Protein AF-A0A7Y2AIE9-F1 (afdb_monomer_lite)

Structure (mmCIF, N/CA/C/O backbone):
data_AF-A0A7Y2AIE9-F1
#
_entry.id   AF-A0A7Y2AIE9-F1
#
loop_
_atom_site.group_PDB
_atom_site.id
_atom_site.type_symbol
_atom_site.label_atom_id
_atom_site.label_alt_id
_atom_site.label_comp_id
_atom_site.label_asym_id
_atom_site.label_entity_id
_atom_site.label_seq_id
_atom_site.pdbx_PDB_ins_code
_atom_site.Cartn_x
_atom_site.Cartn_y
_atom_site.Cartn_z
_atom_site.occupancy
_atom_site.B_iso_or_equiv
_atom_site.auth_seq_id
_atom_site.auth_comp_id
_atom_site.auth_asym_id
_atom_site.auth_atom_id
_atom_site.pdbx_PDB_model_num
ATOM 1 N N . SER A 1 1 ? -24.762 -17.774 20.248 1.00 48.97 1 SER A N 1
ATOM 2 C CA . SER A 1 1 ? -23.746 -17.598 19.192 1.00 48.97 1 SER A CA 1
ATOM 3 C C . SER A 1 1 ? -23.723 -16.128 18.828 1.00 48.97 1 SER A C 1
ATOM 5 O O . SER A 1 1 ? -24.787 -15.539 18.696 1.00 48.97 1 SER A O 1
ATOM 7 N N . LYS A 1 2 ? -22.543 -15.495 18.810 1.00 64.12 2 LYS A N 1
ATOM 8 C CA . LYS A 1 2 ? -22.419 -14.039 18.626 1.00 64.12 2 LYS A CA 1
ATOM 9 C C . LYS A 1 2 ? -22.623 -13.703 17.137 1.00 64.12 2 LYS A C 1
ATOM 11 O O . LYS A 1 2 ? -21.758 -14.062 16.336 1.00 64.12 2 LYS A O 1
ATOM 16 N N . PRO A 1 3 ? -23.729 -13.044 16.743 1.00 59.44 3 PRO A N 1
ATOM 17 C CA . PRO A 1 3 ? -24.137 -12.913 15.339 1.00 59.44 3 PRO A CA 1
ATOM 18 C C . PRO A 1 3 ? -23.151 -12.100 14.482 1.00 59.44 3 PRO A C 1
ATOM 20 O O . PRO A 1 3 ? -23.048 -12.334 13.280 1.00 59.44 3 PRO A O 1
ATOM 23 N N . LEU A 1 4 ? -22.355 -11.214 15.093 1.00 59.09 4 LEU A N 1
ATOM 24 C CA . LEU A 1 4 ? -21.318 -10.432 14.406 1.00 59.09 4 LEU A CA 1
ATOM 25 C C . LEU A 1 4 ? -20.109 -11.274 13.955 1.00 59.09 4 LEU A C 1
ATOM 27 O O . LEU A 1 4 ? -19.496 -10.957 12.938 1.00 59.09 4 LEU A O 1
ATOM 31 N N . ARG A 1 5 ? -19.797 -12.380 14.651 1.00 56.97 5 ARG A N 1
ATOM 32 C CA . ARG A 1 5 ? -18.715 -13.309 14.262 1.00 56.97 5 ARG A CA 1
ATOM 33 C C . ARG A 1 5 ? -19.109 -14.247 13.121 1.00 56.97 5 ARG A C 1
ATOM 35 O O . ARG A 1 5 ? -18.232 -14.690 12.385 1.00 56.97 5 ARG A O 1
ATOM 42 N N . GLU A 1 6 ? -20.396 -14.567 12.993 1.00 57.47 6 GLU A N 1
ATOM 43 C CA . GLU A 1 6 ? -20.912 -15.530 12.006 1.00 57.47 6 GLU A CA 1
ATOM 44 C C . GLU A 1 6 ? -21.489 -14.858 10.746 1.00 57.47 6 GLU A C 1
ATOM 46 O O . GLU A 1 6 ? -21.418 -15.444 9.670 1.00 57.47 6 GLU A O 1
ATOM 51 N N . GLY A 1 7 ? -22.010 -13.626 10.839 1.00 56.59 7 GLY A N 1
ATOM 52 C CA . GLY A 1 7 ? -22.663 -12.928 9.718 1.00 56.59 7 GLY A CA 1
ATOM 53 C C . GLY A 1 7 ? -21.778 -11.978 8.897 1.00 56.59 7 GLY A C 1
ATOM 54 O O . GLY A 1 7 ? -22.189 -11.528 7.831 1.00 56.59 7 GLY A O 1
ATOM 55 N N . SER A 1 8 ? -20.563 -11.669 9.357 1.00 56.06 8 SER A N 1
ATOM 56 C CA . SER A 1 8 ? -19.647 -10.704 8.724 1.00 56.06 8 SER A CA 1
ATOM 57 C C . SER A 1 8 ? -18.766 -11.370 7.659 1.00 56.06 8 SER A C 1
ATOM 59 O O . SER A 1 8 ? -17.540 -11.367 7.744 1.00 56.06 8 SER A O 1
ATOM 61 N N . THR A 1 9 ? -19.373 -12.007 6.658 1.00 58.28 9 THR A N 1
ATOM 62 C CA . THR A 1 9 ? -18.631 -12.454 5.468 1.00 58.28 9 THR A CA 1
ATOM 63 C C . THR A 1 9 ? -19.071 -11.619 4.281 1.00 58.28 9 THR A C 1
ATOM 65 O O . THR A 1 9 ? -20.258 -11.528 3.972 1.00 58.28 9 THR A O 1
ATOM 68 N N . LEU A 1 10 ? -18.114 -10.966 3.622 1.00 55.56 10 LEU A N 1
ATOM 69 C CA . LEU A 1 10 ? -18.372 -10.366 2.323 1.00 55.56 10 LEU A CA 1
ATOM 70 C C . LEU A 1 10 ? -18.689 -11.502 1.355 1.00 55.56 10 LEU A C 1
ATOM 72 O O . LEU A 1 10 ? -17.816 -12.299 1.012 1.00 55.56 10 LEU A O 1
ATOM 76 N N . GLY A 1 11 ? -19.937 -11.558 0.895 1.00 58.75 11 GLY A N 1
ATOM 77 C CA . GLY A 1 11 ? -20.312 -12.333 -0.279 1.00 58.75 11 GLY A CA 1
ATOM 78 C C . GLY A 1 11 ? -19.641 -11.725 -1.506 1.00 58.75 11 GLY A C 1
ATOM 79 O O . GLY A 1 11 ? -20.279 -11.002 -2.267 1.00 58.75 11 GLY A O 1
ATOM 80 N N . PHE A 1 12 ? -18.337 -11.957 -1.678 1.00 59.00 12 PHE A N 1
ATOM 81 C CA . PHE A 1 12 ? -17.619 -11.560 -2.882 1.00 59.00 12 PHE A CA 1
ATOM 82 C C . PHE A 1 12 ? -18.243 -12.337 -4.048 1.00 59.00 12 PHE A C 1
ATOM 84 O O . PHE A 1 12 ? -18.057 -13.543 -4.190 1.00 59.00 12 PHE A O 1
ATOM 91 N N . HIS A 1 13 ? -19.080 -11.652 -4.828 1.00 65.25 13 HIS A N 1
ATOM 92 C CA . HIS A 1 13 ? -19.878 -12.257 -5.891 1.00 65.25 13 HIS A CA 1
ATOM 93 C C . HIS A 1 13 ? -18.949 -12.835 -6.979 1.00 65.25 13 HIS A C 1
ATOM 95 O O . HIS A 1 13 ? -17.919 -12.218 -7.269 1.00 65.25 13 HIS A O 1
ATOM 101 N N . PRO A 1 14 ? -19.308 -13.935 -7.673 1.00 67.94 14 PRO A N 1
ATOM 102 C CA . PRO A 1 14 ? -18.517 -14.496 -8.783 1.00 67.94 14 PRO A CA 1
ATOM 103 C C . PRO A 1 14 ? -18.144 -13.480 -9.881 1.00 67.94 14 PRO A C 1
ATOM 105 O O . PRO A 1 14 ? -17.163 -13.663 -10.600 1.00 67.94 14 PRO A O 1
ATOM 108 N N . MET A 1 15 ? -18.873 -12.364 -9.974 1.00 70.31 15 MET A N 1
ATOM 109 C CA . MET A 1 15 ? -18.591 -11.272 -10.911 1.00 70.31 15 MET A CA 1
ATOM 110 C C . MET A 1 15 ? -17.298 -10.514 -10.584 1.00 70.31 15 MET A C 1
ATOM 112 O O . MET A 1 15 ? -16.665 -9.984 -11.491 1.00 70.31 15 MET A O 1
ATOM 116 N N . ALA A 1 16 ? -16.864 -10.491 -9.322 1.00 70.25 16 ALA A N 1
ATOM 117 C CA . ALA A 1 16 ? -15.611 -9.856 -8.929 1.00 70.25 16 ALA A CA 1
ATOM 118 C C . ALA A 1 16 ? -14.387 -10.641 -9.426 1.00 70.25 16 ALA A C 1
ATOM 120 O O . ALA A 1 16 ? -13.422 -10.037 -9.888 1.00 70.25 16 ALA A O 1
ATOM 121 N N . ALA A 1 17 ? -14.444 -11.978 -9.406 1.00 71.12 17 ALA A N 1
ATOM 122 C CA . ALA A 1 17 ? -13.397 -12.819 -9.991 1.00 71.12 17 ALA A CA 1
ATOM 123 C C . ALA A 1 17 ? -13.264 -12.564 -11.500 1.00 71.12 17 ALA A C 1
ATOM 125 O O . ALA A 1 17 ? -12.158 -12.393 -12.008 1.00 71.12 17 ALA A O 1
ATOM 126 N N . MET A 1 18 ? -14.399 -12.462 -12.201 1.00 73.31 18 MET A N 1
ATOM 127 C CA . MET A 1 18 ? -14.428 -12.123 -13.624 1.00 73.31 18 MET A CA 1
ATOM 128 C C . MET A 1 18 ? -13.885 -10.712 -13.889 1.00 73.31 18 MET A C 1
ATOM 130 O O . MET A 1 18 ? -13.089 -10.529 -14.805 1.00 73.31 18 MET A O 1
ATOM 134 N N . PHE A 1 19 ? -14.267 -9.726 -13.073 1.00 77.06 19 PHE A N 1
ATOM 135 C CA . PHE A 1 19 ? -13.792 -8.348 -13.194 1.00 77.06 19 PHE A CA 1
ATOM 136 C C . PHE A 1 19 ? -12.270 -8.248 -13.032 1.00 77.06 19 PHE A C 1
ATOM 138 O O . PHE A 1 19 ? -11.601 -7.691 -13.899 1.00 77.06 19 PHE A O 1
ATOM 145 N N . PHE A 1 20 ? -11.703 -8.838 -11.975 1.00 71.69 20 PHE A N 1
ATOM 146 C CA . PHE A 1 20 ? -10.256 -8.802 -11.755 1.00 71.69 20 PHE A CA 1
ATOM 147 C C . PHE A 1 20 ? -9.481 -9.615 -12.798 1.00 71.69 20 PHE A C 1
ATOM 149 O O . PHE A 1 20 ? -8.408 -9.183 -13.215 1.00 71.69 20 PHE A O 1
ATOM 156 N N . ALA A 1 21 ? -10.020 -10.742 -13.276 1.00 78.00 21 ALA A N 1
ATOM 157 C CA . ALA A 1 21 ? -9.395 -11.518 -14.348 1.00 78.00 21 ALA A CA 1
ATOM 158 C C . ALA A 1 21 ? -9.382 -10.752 -15.682 1.00 78.00 21 ALA A C 1
ATOM 160 O O . ALA A 1 21 ? -8.377 -10.761 -16.396 1.00 78.00 21 ALA A O 1
ATOM 161 N N . LEU A 1 22 ? -10.468 -10.042 -16.003 1.00 80.19 22 LEU A N 1
ATOM 162 C CA . LEU A 1 22 ? -10.563 -9.198 -17.195 1.00 80.19 22 LEU A CA 1
ATOM 163 C C . LEU A 1 22 ? -9.605 -8.001 -17.107 1.00 80.19 22 LEU A C 1
ATOM 165 O O . LEU A 1 22 ? -8.880 -7.716 -18.055 1.00 80.19 22 LEU A O 1
ATOM 169 N N . PHE A 1 23 ? -9.565 -7.322 -15.959 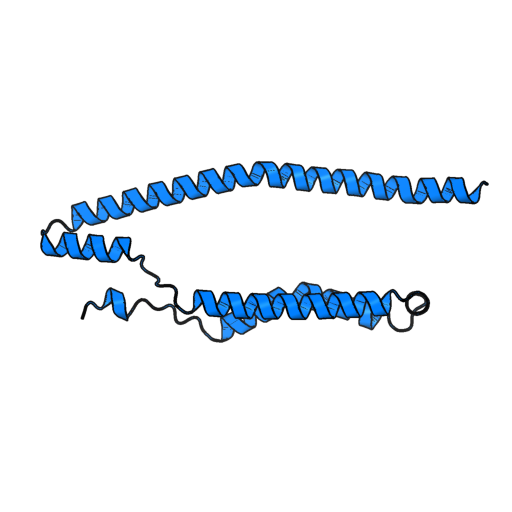1.00 79.50 23 PHE A N 1
ATOM 170 C CA . PHE A 1 23 ? -8.727 -6.137 -15.777 1.00 79.50 23 PHE A CA 1
ATOM 171 C C . PHE A 1 23 ? -7.234 -6.492 -15.720 1.00 79.50 23 PHE A C 1
ATOM 173 O O . PHE A 1 23 ? -6.410 -5.818 -16.333 1.00 79.50 23 PHE A O 1
ATOM 180 N N . GLY A 1 24 ? -6.882 -7.595 -15.051 1.00 76.88 24 GLY A N 1
ATOM 181 C CA . GLY A 1 24 ? -5.507 -8.092 -14.976 1.00 76.88 24 GLY A CA 1
ATOM 182 C C . GLY A 1 24 ? -4.962 -8.594 -16.316 1.00 76.88 24 GLY A C 1
ATOM 183 O O . GLY A 1 24 ? -3.768 -8.473 -16.570 1.00 76.88 24 GLY A O 1
ATOM 184 N N . SER A 1 25 ? -5.819 -9.115 -17.200 1.00 80.12 25 SER A N 1
ATOM 185 C CA . SER A 1 25 ? -5.418 -9.564 -18.543 1.00 80.12 25 SER A CA 1
ATOM 186 C C . SER A 1 25 ? -5.434 -8.458 -19.606 1.00 80.12 25 SER A C 1
ATOM 188 O O . SER A 1 25 ? -4.913 -8.670 -20.702 1.00 80.12 25 SER A O 1
ATOM 190 N N . PHE A 1 26 ? -5.963 -7.268 -19.296 1.00 82.69 26 PHE A N 1
ATOM 191 C CA . PHE A 1 26 ? -6.140 -6.165 -20.249 1.00 82.69 26 PHE A CA 1
ATOM 192 C C . PHE A 1 26 ? -4.842 -5.723 -20.959 1.00 82.69 26 PHE A C 1
ATOM 194 O O . PHE A 1 26 ? -4.855 -5.605 -22.189 1.00 82.69 26 PHE A O 1
ATOM 201 N N . PRO A 1 27 ? -3.691 -5.559 -20.271 1.00 80.00 27 PRO A N 1
ATOM 202 C CA . PRO A 1 27 ? -2.434 -5.224 -20.944 1.00 80.00 27 PRO A CA 1
ATOM 203 C C . PRO A 1 27 ? -1.963 -6.329 -21.902 1.00 80.00 27 PRO A C 1
ATOM 205 O O . PRO A 1 27 ? -1.460 -6.047 -22.989 1.00 80.00 27 PRO A O 1
ATOM 208 N N . GLY A 1 28 ? -2.168 -7.596 -21.531 1.00 79.06 28 GLY A N 1
ATOM 209 C CA . GLY A 1 28 ? -1.810 -8.742 -22.365 1.00 79.06 28 GLY A CA 1
ATOM 210 C C . GLY A 1 28 ? -2.715 -8.898 -23.591 1.00 79.06 28 GLY A C 1
ATOM 211 O O . GLY A 1 28 ? -2.224 -9.201 -24.677 1.00 79.06 28 GLY A O 1
ATOM 212 N N . LEU A 1 29 ? -4.013 -8.604 -23.461 1.00 78.94 29 LEU A N 1
ATOM 213 C CA . LEU A 1 29 ? -4.957 -8.556 -24.585 1.00 78.94 29 LEU A CA 1
ATOM 214 C C . LEU A 1 29 ? -4.586 -7.459 -25.592 1.00 78.94 29 LEU A C 1
ATOM 216 O O . LEU A 1 29 ? -4.641 -7.696 -26.799 1.00 78.94 29 LEU A O 1
ATOM 220 N N . MET A 1 30 ? -4.144 -6.292 -25.113 1.00 78.31 30 MET A N 1
ATOM 221 C CA . MET A 1 30 ? -3.651 -5.212 -25.975 1.00 78.31 30 MET A CA 1
ATOM 222 C C . MET A 1 30 ? -2.408 -5.643 -26.760 1.00 78.31 30 MET A C 1
ATOM 224 O O . MET A 1 30 ? -2.376 -5.487 -27.980 1.00 78.31 30 MET A O 1
ATOM 228 N N . LEU A 1 31 ? -1.422 -6.265 -26.107 1.00 76.56 31 LEU A N 1
ATOM 229 C CA . LEU A 1 31 ? -0.224 -6.778 -26.783 1.00 76.56 31 LEU A CA 1
ATOM 230 C C . LEU A 1 31 ? -0.549 -7.884 -27.795 1.00 76.56 31 LEU A C 1
ATOM 232 O O . LEU A 1 31 ? -0.020 -7.872 -28.905 1.00 76.56 31 LEU A O 1
ATOM 236 N N . MET A 1 32 ? -1.477 -8.785 -27.463 1.00 76.00 32 MET A N 1
ATOM 237 C CA . MET A 1 32 ? -1.960 -9.807 -28.394 1.00 76.00 32 MET A CA 1
ATOM 238 C C . MET A 1 32 ? -2.693 -9.200 -29.594 1.00 76.00 32 MET A C 1
ATOM 240 O O . MET A 1 32 ? -2.508 -9.670 -30.714 1.00 76.00 32 MET A O 1
ATOM 244 N N . SER A 1 33 ? -3.477 -8.135 -29.402 1.00 74.19 33 SER A N 1
ATOM 245 C CA . SER A 1 33 ? -4.148 -7.439 -30.508 1.00 74.19 33 SER A CA 1
ATOM 246 C C . SER A 1 33 ? -3.151 -6.792 -31.481 1.00 74.19 33 SER A C 1
ATOM 248 O O . SER A 1 33 ? -3.326 -6.873 -32.699 1.00 74.19 33 SER A O 1
ATOM 250 N N . VAL A 1 34 ? -2.052 -6.232 -30.961 1.00 73.06 34 VAL A N 1
ATOM 251 C CA . VAL A 1 34 ? -0.960 -5.662 -31.763 1.00 73.06 34 VAL A CA 1
ATOM 252 C C . VAL A 1 34 ? -0.187 -6.765 -32.484 1.00 73.06 34 VAL A C 1
ATOM 254 O O . VAL A 1 34 ? 0.075 -6.642 -33.678 1.00 73.06 34 VAL A O 1
ATOM 257 N N . ALA A 1 35 ? 0.115 -7.872 -31.801 1.00 70.88 35 ALA A N 1
ATOM 258 C CA . ALA A 1 35 ? 0.807 -9.015 -32.391 1.00 70.88 35 ALA A CA 1
ATOM 259 C C . ALA A 1 35 ? 0.004 -9.649 -33.542 1.00 70.88 35 ALA A C 1
ATOM 261 O O . ALA A 1 35 ? 0.554 -9.931 -34.607 1.00 70.88 35 ALA A O 1
ATOM 262 N N . LEU A 1 36 ? -1.312 -9.816 -33.362 1.00 70.94 36 LEU A N 1
ATOM 263 C CA . LEU A 1 36 ? -2.213 -10.337 -34.395 1.00 70.94 36 LEU A CA 1
ATOM 264 C C . LEU A 1 36 ? -2.335 -9.386 -35.593 1.00 70.94 36 LEU A C 1
ATOM 266 O O . LEU A 1 36 ? -2.415 -9.854 -36.724 1.00 70.94 36 LEU A O 1
ATOM 270 N N . THR A 1 37 ? -2.298 -8.071 -35.357 1.00 72.69 37 THR A N 1
ATOM 271 C CA . THR A 1 37 ? -2.346 -7.048 -36.419 1.00 72.69 37 THR A CA 1
ATOM 272 C C . THR A 1 37 ? -1.013 -6.925 -37.169 1.00 72.69 37 THR A C 1
ATOM 274 O O . THR A 1 37 ? -0.994 -6.624 -38.360 1.00 72.69 37 THR A O 1
ATOM 277 N N . ALA A 1 38 ? 0.116 -7.186 -36.505 1.00 62.84 38 ALA A N 1
ATOM 278 C CA . ALA A 1 38 ? 1.447 -7.152 -37.112 1.00 62.84 38 ALA A CA 1
ATOM 279 C C . ALA A 1 38 ? 1.747 -8.382 -37.994 1.00 62.84 38 ALA A C 1
ATOM 281 O O . ALA A 1 38 ? 2.608 -8.311 -38.881 1.00 62.84 38 ALA A O 1
ATOM 282 N N . LYS A 1 39 ? 1.021 -9.491 -37.798 1.00 60.69 39 LYS A N 1
ATOM 283 C CA . LYS A 1 39 ? 1.178 -10.738 -38.558 1.00 60.69 39 LYS A CA 1
ATOM 284 C C . LYS A 1 39 ? 0.812 -10.522 -40.036 1.00 60.69 39 LYS A C 1
ATOM 286 O O . LYS A 1 39 ? -0.351 -10.329 -40.375 1.00 60.69 39 LYS A O 1
ATOM 291 N N . GLY A 1 40 ? 1.817 -10.543 -40.918 1.00 61.03 40 GLY A N 1
ATOM 292 C CA . GLY A 1 40 ? 1.669 -10.293 -42.363 1.00 61.03 40 GLY A CA 1
ATOM 293 C C . GLY A 1 40 ? 2.287 -8.983 -42.880 1.00 61.03 40 GLY A C 1
ATOM 294 O O . GLY A 1 40 ? 2.274 -8.739 -44.085 1.00 61.03 40 GLY A O 1
ATOM 295 N N . THR A 1 41 ? 2.878 -8.155 -42.010 1.00 58.09 41 THR A N 1
ATOM 296 C CA . THR A 1 41 ? 3.689 -6.984 -42.408 1.00 58.09 41 THR A CA 1
ATOM 297 C C . THR A 1 41 ? 5.193 -7.294 -42.365 1.00 58.09 41 THR A C 1
ATOM 299 O O . THR A 1 41 ? 5.605 -8.355 -41.902 1.00 58.09 41 THR A O 1
ATOM 302 N N . LYS A 1 42 ? 6.059 -6.380 -42.839 1.00 51.50 42 LYS A N 1
ATOM 303 C CA . LYS A 1 42 ? 7.534 -6.560 -42.838 1.00 51.50 42 LYS A CA 1
ATOM 304 C C . LYS A 1 42 ? 8.1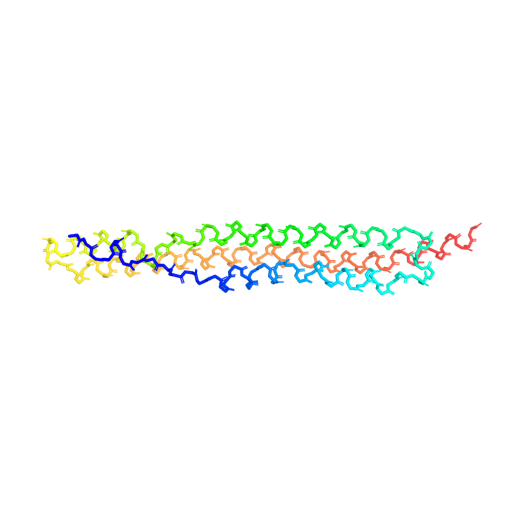43 -6.827 -41.442 1.00 51.50 42 LYS A C 1
ATOM 306 O O . LYS A 1 42 ? 9.293 -7.242 -41.380 1.00 51.50 42 LYS A O 1
ATOM 311 N N . LEU A 1 43 ? 7.370 -6.628 -40.370 1.00 55.38 43 LEU A N 1
ATOM 312 C CA . LEU A 1 43 ? 7.692 -6.907 -38.963 1.00 55.38 43 LEU A CA 1
ATOM 313 C C . LEU A 1 43 ? 7.682 -8.404 -38.592 1.00 55.38 43 LEU A C 1
ATOM 315 O O . LEU A 1 43 ? 8.214 -8.777 -37.552 1.00 55.38 43 LEU A O 1
ATOM 319 N N . ASP A 1 44 ? 7.104 -9.267 -39.431 1.00 59.66 44 ASP A N 1
ATOM 320 C CA . ASP A 1 44 ? 7.073 -10.724 -39.216 1.00 59.66 44 ASP A CA 1
ATOM 321 C C . ASP A 1 44 ? 8.435 -11.389 -39.491 1.00 59.66 44 ASP A C 1
ATOM 323 O O . ASP A 1 44 ? 8.795 -12.388 -38.877 1.00 59.66 44 ASP A O 1
ATOM 327 N N . LYS A 1 45 ? 9.242 -10.793 -40.377 1.00 52.62 45 LYS A N 1
ATOM 328 C CA . LYS A 1 45 ? 10.534 -11.354 -40.809 1.00 52.62 45 LYS A CA 1
ATOM 329 C C . LYS A 1 45 ? 11.645 -11.283 -39.759 1.00 52.62 45 LYS A C 1
ATOM 331 O O . LYS A 1 45 ? 12.667 -11.928 -39.956 1.00 52.62 45 LYS A O 1
ATOM 336 N N . ASP A 1 46 ? 11.443 -10.529 -38.680 1.00 61.19 46 ASP A N 1
ATOM 337 C CA . ASP A 1 46 ? 12.471 -10.224 -37.674 1.00 61.19 46 ASP A CA 1
ATOM 338 C C . ASP A 1 46 ? 12.168 -10.846 -36.292 1.00 61.19 46 ASP A C 1
ATOM 340 O O . ASP A 1 46 ? 12.737 -10.454 -35.280 1.00 61.19 46 ASP A O 1
ATOM 344 N N . GLY A 1 47 ? 11.215 -11.790 -36.208 1.00 65.88 47 GLY A N 1
ATOM 345 C CA . GLY A 1 47 ? 10.873 -12.493 -34.956 1.00 65.88 47 GLY A CA 1
ATOM 346 C C . GLY A 1 47 ? 10.137 -11.646 -33.902 1.00 65.88 47 GLY A C 1
ATOM 347 O O . GLY A 1 47 ? 9.814 -12.128 -32.816 1.00 65.88 47 GLY A O 1
ATOM 348 N N . MET A 1 48 ? 9.819 -10.386 -34.213 1.00 68.25 48 MET A N 1
ATOM 349 C CA . MET A 1 48 ? 9.133 -9.464 -33.300 1.00 68.25 48 MET A CA 1
ATOM 350 C C . MET A 1 48 ? 7.670 -9.863 -33.039 1.00 68.25 48 MET A C 1
ATOM 352 O O . MET A 1 48 ? 7.161 -9.670 -31.939 1.00 68.25 48 MET A O 1
ATOM 356 N N . VAL A 1 49 ? 6.988 -10.461 -34.021 1.00 69.50 49 VAL A N 1
ATOM 357 C CA . VAL A 1 49 ? 5.610 -10.963 -33.853 1.00 69.50 49 VAL A CA 1
ATOM 358 C C . VAL A 1 49 ? 5.576 -12.138 -32.874 1.00 69.50 49 VAL A C 1
ATOM 360 O O . VAL A 1 49 ? 4.707 -12.189 -32.007 1.00 69.50 49 VAL A O 1
ATOM 363 N N . GLU A 1 50 ? 6.548 -13.045 -32.962 1.00 75.75 50 GLU A N 1
ATOM 364 C CA . GLU A 1 50 ? 6.659 -14.199 -32.070 1.00 75.75 50 GLU A CA 1
ATOM 365 C C . GLU A 1 50 ? 6.925 -13.750 -30.627 1.00 75.75 50 GLU A C 1
ATOM 367 O O . GLU A 1 50 ? 6.181 -14.126 -29.718 1.00 75.75 50 GLU A O 1
ATOM 372 N N . SER A 1 51 ? 7.883 -12.841 -30.416 1.00 74.00 51 SER A N 1
ATOM 373 C CA . SER A 1 51 ? 8.155 -12.289 -29.084 1.00 74.00 51 SER A CA 1
ATOM 374 C C . SER A 1 51 ? 6.959 -11.521 -28.506 1.00 74.00 51 SER A C 1
ATOM 376 O O . SER A 1 51 ? 6.623 -11.718 -27.339 1.00 74.00 51 SER A O 1
ATOM 378 N N . LEU A 1 52 ? 6.242 -10.730 -29.313 1.00 72.25 52 LEU A N 1
ATOM 379 C CA . LEU A 1 52 ? 5.023 -10.034 -28.884 1.00 72.25 52 LEU A CA 1
ATOM 380 C C . LEU A 1 52 ? 3.893 -11.002 -28.507 1.00 72.25 52 LEU A C 1
ATOM 382 O O . LEU A 1 52 ? 3.199 -10.761 -27.518 1.00 72.25 52 LEU A O 1
ATOM 386 N N . THR A 1 53 ? 3.719 -12.110 -29.237 1.00 76.56 53 THR A N 1
ATOM 387 C CA . THR A 1 53 ? 2.736 -13.141 -28.859 1.00 76.56 53 THR A CA 1
ATOM 388 C C . THR A 1 53 ? 3.113 -13.871 -27.572 1.00 76.56 53 THR A C 1
ATOM 390 O O . THR A 1 53 ? 2.242 -14.110 -26.736 1.00 76.56 53 THR A O 1
ATOM 393 N N . PHE A 1 54 ? 4.398 -14.173 -27.356 1.00 80.88 54 PHE A N 1
ATOM 394 C CA . PHE A 1 54 ? 4.864 -14.774 -26.106 1.00 80.88 54 PHE A CA 1
ATOM 395 C C . PHE A 1 54 ? 4.658 -13.825 -24.923 1.00 80.88 54 PHE A C 1
ATOM 397 O O . PHE A 1 54 ? 4.072 -14.224 -23.917 1.00 80.88 54 PHE A O 1
ATOM 404 N N . VAL A 1 55 ? 5.065 -12.559 -25.048 1.00 80.25 55 VAL A N 1
ATOM 405 C CA . VAL A 1 55 ? 4.876 -11.547 -23.995 1.00 80.25 55 VAL A CA 1
ATOM 406 C C . VAL A 1 55 ? 3.387 -11.323 -23.713 1.00 80.25 55 VAL A C 1
ATOM 408 O O . VAL A 1 55 ? 2.991 -11.270 -22.550 1.00 80.25 55 VAL A O 1
ATOM 411 N N . GLY A 1 56 ? 2.546 -11.261 -24.750 1.00 77.69 56 GLY A N 1
ATOM 412 C CA . GLY A 1 56 ? 1.096 -11.138 -24.609 1.00 77.69 56 GLY A CA 1
ATOM 413 C C . GLY A 1 56 ? 0.466 -12.315 -23.857 1.00 77.69 56 GLY A C 1
ATOM 414 O O . GLY A 1 56 ? -0.318 -12.106 -22.931 1.00 77.69 56 GLY A O 1
ATOM 415 N N . LEU A 1 57 ? 0.851 -13.552 -24.187 1.00 80.00 57 LEU A N 1
ATOM 416 C CA . LEU A 1 57 ? 0.353 -14.756 -23.515 1.00 80.00 57 LEU A CA 1
ATOM 417 C C . LEU A 1 57 ? 0.797 -14.821 -22.044 1.00 80.00 57 LEU A C 1
ATOM 419 O O . LEU A 1 57 ? -0.026 -15.068 -21.157 1.00 80.00 57 LEU A O 1
ATOM 423 N N . TYR A 1 58 ? 2.074 -14.547 -21.763 1.00 80.88 58 TYR A N 1
ATOM 424 C CA . TYR A 1 58 ? 2.581 -14.499 -20.389 1.00 80.88 58 TYR A CA 1
ATOM 425 C C . TYR A 1 58 ? 1.886 -13.407 -19.566 1.00 80.88 58 TYR A C 1
ATOM 427 O O . TYR A 1 58 ? 1.479 -13.666 -18.436 1.00 80.88 58 TYR A O 1
ATOM 435 N N . ALA A 1 59 ? 1.649 -12.225 -20.137 1.00 79.69 59 ALA A N 1
ATOM 436 C CA . ALA A 1 59 ? 0.936 -11.145 -19.458 1.00 79.69 59 ALA A CA 1
ATOM 437 C C . ALA A 1 59 ? -0.519 -11.516 -19.109 1.00 79.69 59 ALA A C 1
ATOM 439 O O . ALA A 1 59 ? -0.975 -11.229 -18.002 1.00 79.69 59 ALA A O 1
ATOM 440 N N . ILE A 1 60 ? -1.238 -12.203 -20.007 1.00 82.50 60 ILE A N 1
ATOM 441 C CA . ILE A 1 60 ? -2.604 -12.685 -19.733 1.00 82.50 60 ILE A CA 1
ATOM 442 C C . ILE A 1 60 ? -2.593 -13.723 -18.608 1.00 82.50 60 ILE A C 1
ATOM 444 O O . ILE A 1 60 ? -3.364 -13.608 -17.657 1.00 82.50 60 ILE A O 1
ATOM 448 N N . THR A 1 61 ? -1.721 -14.731 -18.696 1.00 81.06 61 THR A N 1
ATOM 449 C CA . THR A 1 61 ? -1.670 -15.816 -17.698 1.00 81.06 61 THR A CA 1
ATOM 450 C C . THR A 1 61 ? -1.305 -15.305 -16.307 1.00 81.06 61 THR A C 1
ATOM 452 O O . THR A 1 61 ? -1.944 -15.693 -15.329 1.00 81.06 61 THR A O 1
ATOM 455 N N . LEU A 1 62 ? -0.349 -14.379 -16.214 1.00 82.75 62 LEU A N 1
ATOM 456 C CA . LEU A 1 62 ? 0.062 -13.762 -14.956 1.00 82.75 62 LEU A CA 1
ATOM 457 C C . LEU A 1 62 ? -1.065 -12.897 -14.367 1.00 82.75 62 LEU A C 1
ATOM 459 O O . LEU A 1 62 ? -1.352 -12.996 -13.174 1.00 82.75 62 LEU A O 1
ATOM 463 N N . GLY A 1 63 ? -1.771 -12.128 -15.203 1.00 79.69 63 GLY A N 1
ATOM 464 C CA . GLY A 1 63 ? -2.924 -11.323 -14.791 1.00 79.69 63 GLY A CA 1
ATOM 465 C C . GLY A 1 63 ? -4.102 -12.153 -14.268 1.00 79.69 63 GLY A C 1
ATOM 466 O O . GLY A 1 63 ? -4.671 -11.837 -13.223 1.00 79.69 63 GLY A O 1
ATOM 467 N N . VAL A 1 64 ? -4.445 -13.251 -14.949 1.00 80.44 64 VAL A N 1
ATOM 468 C CA . VAL A 1 64 ? -5.531 -14.157 -14.529 1.00 80.44 64 VAL A CA 1
ATOM 469 C C . VAL A 1 64 ? -5.158 -14.925 -13.259 1.00 80.44 64 VAL A C 1
ATOM 471 O O . VAL A 1 64 ? -5.980 -15.052 -12.351 1.00 80.44 64 VAL A O 1
ATOM 474 N N . PHE A 1 65 ? -3.915 -15.404 -13.160 1.00 82.06 65 PHE A N 1
ATOM 475 C CA . PHE A 1 65 ? -3.431 -16.089 -11.962 1.00 82.06 65 PHE A CA 1
ATOM 476 C C . PHE A 1 65 ? -3.430 -15.154 -10.745 1.00 82.06 65 PHE A C 1
ATOM 478 O O . PHE A 1 65 ? -3.948 -15.517 -9.688 1.00 82.06 65 PHE A O 1
ATOM 485 N N . GLY A 1 66 ? -2.946 -13.918 -10.912 1.00 80.25 66 GLY A N 1
ATOM 486 C CA . GLY A 1 66 ? -3.001 -12.886 -9.876 1.00 80.25 66 GLY A CA 1
ATOM 487 C C . GLY A 1 66 ? -4.431 -12.583 -9.422 1.00 80.25 66 GLY A C 1
ATOM 488 O O . GLY A 1 66 ? -4.692 -12.509 -8.222 1.00 80.25 66 GLY A O 1
ATOM 489 N N . ALA A 1 67 ? -5.381 -12.493 -10.357 1.00 74.50 67 ALA A N 1
ATOM 490 C CA . ALA A 1 67 ? -6.789 -12.260 -10.044 1.00 74.50 67 ALA A CA 1
ATOM 491 C C . ALA A 1 67 ? -7.428 -13.404 -9.236 1.00 74.50 67 ALA A C 1
ATOM 493 O O . ALA A 1 67 ? -8.170 -13.145 -8.288 1.00 74.50 67 ALA A O 1
ATOM 494 N N . LEU A 1 68 ? -7.125 -14.662 -9.570 1.00 75.19 68 LEU A N 1
ATOM 495 C CA . LEU A 1 68 ? -7.632 -15.827 -8.837 1.00 75.19 68 LEU A CA 1
ATOM 496 C C . LEU A 1 68 ? -7.064 -15.910 -7.417 1.00 75.19 68 LEU A C 1
ATOM 498 O O . LEU A 1 68 ? -7.810 -16.165 -6.471 1.00 75.19 68 LEU A O 1
ATOM 502 N N . VAL A 1 69 ? -5.766 -15.648 -7.252 1.00 80.06 69 VAL A N 1
ATOM 503 C CA . VAL A 1 69 ? -5.114 -15.604 -5.932 1.00 80.06 69 VAL A CA 1
ATOM 504 C C . VAL A 1 69 ? -5.676 -14.460 -5.082 1.00 80.06 69 VAL A C 1
ATOM 506 O O . VAL A 1 69 ? -5.966 -14.643 -3.894 1.00 80.06 69 VAL A O 1
ATOM 509 N N . PHE A 1 70 ? -5.902 -13.293 -5.690 1.00 73.69 70 PHE A N 1
ATOM 510 C CA . PHE A 1 70 ? -6.497 -12.142 -5.014 1.00 73.69 70 PHE A CA 1
ATOM 511 C C . PHE A 1 70 ? -7.940 -12.422 -4.577 1.00 73.69 70 PHE A C 1
ATOM 513 O O . PHE A 1 70 ? -8.300 -12.167 -3.427 1.00 73.69 70 PHE A O 1
ATOM 520 N N . TYR A 1 71 ? -8.745 -13.027 -5.456 1.00 72.44 71 TYR A N 1
ATOM 521 C CA . TYR A 1 71 ? -10.096 -13.475 -5.126 1.00 72.44 71 TYR A CA 1
ATOM 522 C C . TYR A 1 71 ? -10.082 -14.485 -3.969 1.00 72.44 71 TYR A C 1
ATOM 524 O O . TYR A 1 71 ? -10.784 -14.288 -2.981 1.00 72.44 71 TYR A O 1
ATOM 532 N N . GLY A 1 72 ? -9.218 -15.505 -4.023 1.00 71.81 72 GLY A N 1
ATOM 533 C CA . GLY A 1 72 ? -9.090 -16.508 -2.960 1.00 71.81 72 GLY A CA 1
ATOM 534 C C . GLY A 1 72 ? -8.747 -15.912 -1.591 1.00 71.81 72 GLY A C 1
ATOM 535 O O . GLY A 1 72 ? -9.294 -16.339 -0.576 1.00 71.81 72 GLY A O 1
ATOM 536 N N . THR A 1 73 ? -7.905 -14.878 -1.564 1.00 71.31 73 THR A N 1
ATOM 537 C CA . THR A 1 73 ? -7.520 -14.178 -0.327 1.00 71.31 73 THR A CA 1
ATOM 538 C C . THR A 1 73 ? -8.658 -13.314 0.233 1.00 71.31 73 THR A C 1
ATOM 540 O O . THR A 1 73 ? -8.827 -13.214 1.447 1.00 71.31 73 THR A O 1
ATOM 543 N N . LYS A 1 74 ? -9.471 -12.700 -0.635 1.00 65.69 74 LYS A N 1
ATOM 544 C CA . LYS A 1 74 ? -10.535 -11.760 -0.242 1.00 65.69 74 LYS A CA 1
ATOM 545 C C . LYS A 1 74 ? -11.880 -12.417 0.097 1.00 65.69 74 LYS A C 1
ATOM 547 O O . LYS A 1 74 ? -12.698 -11.791 0.758 1.00 65.69 74 LYS A O 1
ATOM 552 N N . VAL A 1 75 ? -12.111 -13.677 -0.275 1.00 63.00 75 VAL A N 1
ATOM 553 C CA . VAL A 1 75 ? -13.383 -14.389 -0.003 1.00 63.00 75 VAL A CA 1
ATOM 554 C C . VAL A 1 75 ? -13.647 -14.622 1.495 1.00 63.00 75 VAL A C 1
ATOM 556 O O . VAL A 1 75 ? -14.798 -14.770 1.896 1.00 63.00 75 VAL A O 1
ATOM 559 N N . LYS A 1 76 ? -12.611 -14.639 2.344 1.00 58.78 76 LYS A N 1
ATOM 560 C CA . LYS A 1 76 ? -12.754 -14.864 3.797 1.00 58.78 76 LYS A CA 1
ATOM 561 C C . LYS A 1 76 ? -12.524 -13.626 4.664 1.00 58.78 76 LYS A C 1
ATOM 563 O O . LYS A 1 76 ? -12.532 -13.756 5.887 1.00 58.78 76 LYS A O 1
ATOM 568 N N . SER A 1 77 ? -12.305 -12.446 4.083 1.00 58.94 77 SER A N 1
ATOM 569 C CA . SER A 1 77 ? -12.062 -11.256 4.901 1.00 58.94 77 SER A CA 1
ATOM 570 C C . SER A 1 77 ? -13.347 -10.826 5.603 1.00 58.94 77 SER A C 1
ATOM 572 O O . SER A 1 77 ? -14.358 -10.559 4.945 1.00 58.94 77 SER A O 1
ATOM 574 N N . ARG A 1 78 ? -13.291 -10.763 6.935 1.00 60.84 78 ARG A N 1
ATOM 575 C CA . ARG A 1 78 ? -14.359 -10.194 7.757 1.00 60.84 78 ARG A CA 1
ATOM 576 C C . ARG A 1 78 ? -14.464 -8.695 7.488 1.00 60.84 78 ARG A C 1
ATOM 578 O O . ARG A 1 78 ? -13.456 -8.041 7.238 1.00 60.84 78 ARG A O 1
ATOM 585 N N . VAL A 1 79 ? -15.688 -8.172 7.510 1.00 64.69 79 VAL A N 1
ATOM 586 C CA . VAL A 1 79 ? -15.957 -6.729 7.342 1.00 64.69 79 VAL A CA 1
ATOM 587 C C . VAL A 1 79 ? -15.620 -5.961 8.616 1.00 64.69 79 VAL A C 1
ATOM 589 O O . VAL A 1 79 ? -15.242 -4.798 8.563 1.00 64.69 79 VAL A O 1
ATOM 592 N N . VAL A 1 80 ? -15.768 -6.630 9.758 1.00 66.38 80 VAL A N 1
ATOM 593 C CA . VAL A 1 80 ? -15.525 -6.074 11.086 1.00 66.38 80 VAL A CA 1
ATOM 594 C C . VAL A 1 80 ? -14.277 -6.744 11.628 1.00 66.38 80 VAL A C 1
ATOM 596 O O . VAL A 1 80 ? -14.200 -7.975 11.623 1.00 66.38 80 VAL A O 1
ATOM 599 N N . ASP A 1 81 ? -13.312 -5.933 12.047 1.00 74.38 81 ASP A N 1
ATOM 600 C CA . ASP A 1 81 ? -12.067 -6.427 12.616 1.00 74.38 81 ASP A CA 1
ATOM 601 C C . ASP A 1 81 ? -12.308 -7.090 13.982 1.00 74.38 81 ASP A C 1
ATOM 603 O O . ASP A 1 81 ? -13.216 -6.717 14.734 1.00 74.38 81 ASP A O 1
ATOM 607 N N . ASP A 1 82 ? -11.479 -8.077 14.313 1.00 77.69 82 ASP A N 1
ATOM 608 C CA . ASP A 1 82 ? -11.581 -8.832 15.562 1.00 77.69 82 ASP A CA 1
ATOM 609 C C . ASP A 1 82 ? -11.361 -7.918 16.785 1.00 77.69 82 ASP A C 1
ATOM 611 O O . ASP A 1 82 ? -11.918 -8.178 17.854 1.00 77.69 82 ASP A O 1
ATOM 615 N N . LEU A 1 83 ? -10.624 -6.810 16.621 1.00 81.94 83 LEU A N 1
ATOM 616 C CA . LEU A 1 83 ? -10.471 -5.760 17.630 1.00 81.94 83 LEU A CA 1
ATOM 617 C C . LEU A 1 83 ? -11.824 -5.177 18.064 1.00 81.94 83 LEU A C 1
ATOM 619 O O . LEU A 1 83 ? -12.109 -5.096 19.259 1.00 81.94 83 LEU A O 1
ATOM 623 N N . VAL A 1 84 ? -12.672 -4.808 17.102 1.00 80.44 84 VAL A N 1
ATOM 624 C CA . VAL A 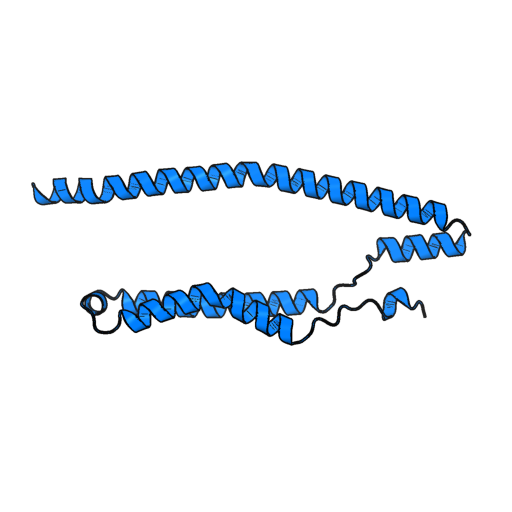1 84 ? -13.979 -4.188 17.368 1.00 80.44 84 VAL A CA 1
ATOM 625 C C . VAL A 1 84 ? -14.906 -5.176 18.062 1.00 80.44 84 VAL A C 1
ATOM 627 O O . VAL A 1 84 ? -15.570 -4.822 19.031 1.00 80.44 84 VAL A O 1
ATOM 630 N N . VAL A 1 85 ? -14.913 -6.434 17.609 1.00 82.31 85 VAL A N 1
ATOM 631 C CA . VAL A 1 85 ? -15.726 -7.496 18.218 1.00 82.31 85 VAL A CA 1
ATOM 632 C C . VAL A 1 85 ? -15.347 -7.697 19.685 1.00 82.31 85 VAL A C 1
ATOM 634 O O . VAL A 1 85 ? -16.227 -7.745 20.539 1.00 82.31 85 VAL A O 1
ATOM 637 N N . ASN A 1 86 ? -14.050 -7.760 19.991 1.00 82.75 86 ASN A N 1
ATOM 638 C CA . ASN A 1 86 ? -13.580 -7.962 21.359 1.00 82.75 86 ASN A CA 1
ATOM 639 C C . ASN A 1 86 ? -13.850 -6.743 22.260 1.00 82.75 86 ASN A C 1
ATOM 641 O O . ASN A 1 86 ? -14.192 -6.920 23.424 1.00 82.75 86 ASN A O 1
ATOM 645 N N . MET A 1 87 ? -13.729 -5.516 21.745 1.00 83.50 87 MET A N 1
ATOM 646 C CA . MET A 1 87 ? -14.009 -4.300 22.525 1.00 83.50 87 MET A CA 1
ATOM 647 C C . MET A 1 87 ? -15.506 -4.119 22.807 1.00 83.50 87 MET A C 1
ATOM 649 O O . MET A 1 87 ? -15.871 -3.715 23.909 1.00 83.50 87 MET A O 1
ATOM 653 N N . VAL A 1 88 ? -16.374 -4.466 21.852 1.00 84.94 88 VAL A N 1
ATOM 654 C CA . VAL A 1 88 ? -17.832 -4.484 22.057 1.00 84.94 88 VAL A CA 1
ATOM 655 C C . VAL A 1 88 ? -18.225 -5.563 23.066 1.00 84.94 88 VAL A C 1
ATOM 657 O O . VAL A 1 88 ? -19.002 -5.282 23.970 1.00 84.94 88 VAL A O 1
ATOM 660 N N . ASP A 1 89 ? -17.639 -6.760 22.965 1.00 85.00 89 ASP A N 1
ATOM 661 C CA . ASP A 1 89 ? -17.872 -7.854 23.914 1.00 85.00 89 ASP A CA 1
ATOM 662 C C . ASP A 1 89 ? -17.495 -7.456 25.354 1.00 85.00 89 ASP A C 1
ATOM 664 O O . ASP A 1 89 ? -18.268 -7.670 26.285 1.00 85.00 89 ASP A O 1
ATOM 668 N N . VAL A 1 90 ? -16.326 -6.832 25.537 1.00 85.44 90 VAL A N 1
ATOM 669 C CA . VAL A 1 90 ? -15.876 -6.346 26.851 1.00 85.44 90 VAL A CA 1
ATOM 670 C C . VAL A 1 90 ? -16.757 -5.193 27.343 1.00 85.44 90 VAL A C 1
ATOM 672 O O . VAL A 1 90 ? -17.101 -5.159 28.519 1.00 85.44 90 VAL A O 1
ATOM 675 N N . GLY A 1 91 ? -17.158 -4.275 26.459 1.00 86.25 91 GLY A N 1
ATOM 676 C CA . GLY A 1 91 ? -18.032 -3.149 26.799 1.00 86.25 91 GLY A CA 1
ATOM 677 C C . GLY A 1 91 ? -19.457 -3.561 27.184 1.00 86.25 91 GLY A C 1
ATOM 678 O O . GLY A 1 91 ? -20.062 -2.926 28.047 1.00 86.25 91 GLY A O 1
ATOM 679 N N . GLU A 1 92 ? -19.988 -4.637 26.598 1.00 88.62 92 GLU A N 1
ATOM 680 C CA . GLU A 1 92 ? -21.255 -5.242 27.031 1.00 88.62 92 GLU A CA 1
ATOM 681 C C . GLU A 1 92 ? -21.121 -5.961 28.382 1.00 88.62 92 GLU A C 1
ATOM 683 O O . GLU A 1 92 ? -22.021 -5.848 29.214 1.00 88.62 92 GLU A O 1
ATOM 688 N N . GLU A 1 93 ? -20.010 -6.661 28.638 1.00 87.69 93 GLU A N 1
ATOM 689 C CA . GLU A 1 93 ? -19.771 -7.349 29.917 1.00 87.69 93 GLU A CA 1
ATOM 690 C C . GLU A 1 93 ? -19.557 -6.377 31.091 1.00 87.69 93 GLU A C 1
ATOM 692 O O . GLU A 1 93 ? -19.988 -6.664 32.210 1.00 87.69 93 GLU A O 1
ATOM 697 N N . THR A 1 94 ? -18.923 -5.223 30.856 1.00 86.06 94 THR A N 1
ATOM 698 C CA . THR A 1 94 ? -18.669 -4.201 31.889 1.00 86.06 94 THR A CA 1
ATOM 699 C C . THR A 1 94 ? -19.761 -3.136 31.988 1.00 86.06 94 THR A C 1
ATOM 701 O O . THR A 1 94 ? -19.777 -2.373 32.952 1.00 86.06 94 THR A O 1
ATOM 704 N N . GLY A 1 95 ? -20.677 -3.072 31.016 1.00 89.44 95 GLY A N 1
ATOM 705 C CA . GLY A 1 95 ? -21.685 -2.013 30.915 1.00 89.44 95 GLY A CA 1
ATOM 706 C C . GLY A 1 95 ? -21.124 -0.655 30.472 1.00 89.44 95 GLY A C 1
ATOM 707 O O . GLY A 1 95 ? -21.830 0.348 30.547 1.00 89.44 95 GLY A O 1
ATOM 708 N N . GLU A 1 96 ? -19.878 -0.611 29.993 1.00 92.12 96 GLU A N 1
ATOM 709 C CA . GLU A 1 96 ? -19.165 0.598 29.556 1.00 92.12 96 GLU A CA 1
ATOM 710 C C . GLU A 1 96 ? -18.942 0.613 28.034 1.00 92.12 96 GLU A C 1
ATOM 712 O O . GLU A 1 96 ? -17.860 0.938 27.539 1.00 92.12 96 GLU A O 1
ATOM 717 N N . LEU A 1 97 ? -19.974 0.240 27.271 1.00 88.88 97 LEU A N 1
ATOM 718 C CA . LEU A 1 97 ? -19.903 0.158 25.810 1.00 88.88 97 LEU A CA 1
ATOM 719 C C . LEU A 1 97 ? -19.453 1.479 25.163 1.00 88.88 97 LEU A C 1
ATOM 721 O O . LEU A 1 97 ? -18.649 1.454 24.238 1.00 88.88 97 LEU A O 1
ATOM 725 N N . ASP A 1 98 ? -19.926 2.618 25.672 1.00 89.25 98 ASP A N 1
ATOM 726 C CA . ASP A 1 98 ? -19.571 3.952 25.167 1.00 89.25 98 ASP A CA 1
ATOM 727 C C . ASP A 1 98 ? -18.052 4.200 25.232 1.00 89.25 98 ASP A C 1
ATOM 729 O O . ASP A 1 98 ? -17.405 4.479 24.222 1.00 89.25 98 ASP A O 1
ATOM 733 N N . THR A 1 99 ? -17.445 3.958 26.397 1.00 89.44 99 THR A N 1
ATOM 734 C CA . THR A 1 99 ? -15.996 4.088 26.610 1.00 89.44 99 THR A CA 1
ATOM 735 C C . THR A 1 99 ? -15.192 3.167 25.687 1.00 89.44 99 THR A C 1
ATOM 737 O O . THR A 1 99 ? -14.158 3.568 25.149 1.00 89.44 99 THR A O 1
ATOM 740 N N . MET A 1 100 ? -15.657 1.930 25.475 1.00 90.94 100 MET A N 1
ATOM 741 C CA . MET A 1 100 ? -14.977 0.980 24.588 1.00 90.94 100 MET A CA 1
ATOM 742 C C . MET A 1 100 ? -15.103 1.364 23.108 1.00 90.94 100 MET A C 1
ATOM 744 O O . MET A 1 100 ? -14.145 1.181 22.358 1.00 90.94 100 MET A O 1
ATOM 748 N N . LEU A 1 101 ? -16.227 1.949 22.683 1.00 87.81 101 LEU A N 1
ATOM 749 C CA . LEU A 1 101 ? -16.400 2.459 21.318 1.00 87.81 101 LEU A CA 1
ATOM 750 C C . LEU A 1 101 ? -15.507 3.674 21.034 1.00 87.81 101 LEU A C 1
ATOM 752 O O . LEU A 1 101 ? -14.916 3.737 19.956 1.00 87.81 101 LEU A O 1
ATOM 756 N N . TYR A 1 102 ? -15.329 4.584 21.999 1.00 92.06 102 TYR A N 1
ATOM 757 C CA . TYR A 1 102 ? -14.350 5.672 21.880 1.00 92.06 102 TYR A CA 1
ATOM 758 C C . TYR A 1 102 ? -12.927 5.139 21.691 1.00 92.06 102 TYR A C 1
ATOM 760 O O . TYR A 1 102 ? -12.203 5.592 20.811 1.00 92.06 102 TYR A O 1
ATOM 768 N N . LYS A 1 103 ? -12.551 4.097 22.438 1.00 88.56 103 LYS A N 1
ATOM 769 C CA . LYS A 1 103 ? -11.231 3.468 22.310 1.00 88.56 103 LYS A CA 1
ATOM 770 C C . LYS A 1 103 ? -11.011 2.798 20.949 1.00 88.56 103 LYS A C 1
ATOM 772 O 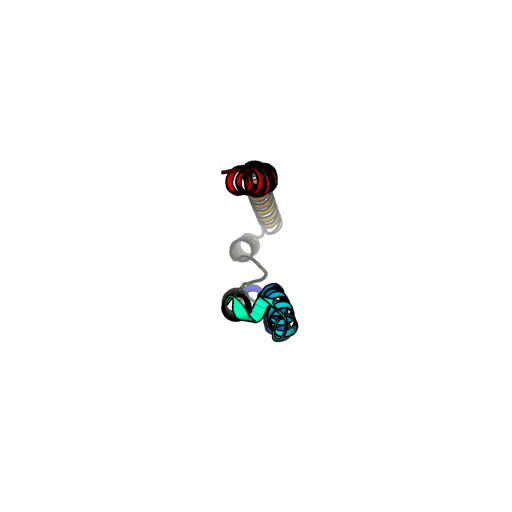O . LYS A 1 103 ? -9.894 2.797 20.428 1.00 88.56 103 LYS A O 1
ATOM 777 N N . VAL A 1 104 ? -12.064 2.221 20.371 1.00 89.00 104 VAL A N 1
ATOM 778 C CA . VAL A 1 104 ? -12.032 1.690 19.001 1.00 89.00 104 VAL A CA 1
ATOM 779 C C . VAL A 1 104 ? -11.822 2.821 17.994 1.00 89.00 104 VAL A C 1
ATOM 781 O O . VAL A 1 104 ? -10.981 2.677 17.110 1.00 89.00 104 VAL A O 1
ATOM 784 N N . ALA A 1 105 ? -12.532 3.944 18.141 1.00 89.00 105 ALA A N 1
ATOM 785 C CA . ALA A 1 105 ? -12.370 5.109 17.270 1.00 89.00 105 ALA A CA 1
ATOM 786 C C . ALA A 1 105 ? -10.937 5.666 17.319 1.00 89.00 105 ALA A C 1
ATOM 788 O O . ALA A 1 105 ? -10.315 5.809 16.270 1.00 89.00 105 ALA A O 1
ATOM 789 N N . ASP A 1 106 ? -10.380 5.852 18.520 1.00 93.56 106 ASP A N 1
ATOM 790 C CA . ASP A 1 106 ? -8.998 6.315 18.700 1.00 93.56 106 ASP A CA 1
ATOM 791 C C . ASP A 1 106 ? -7.984 5.366 18.038 1.00 93.56 106 ASP A C 1
ATOM 793 O O . ASP A 1 106 ? -7.002 5.803 17.439 1.00 93.56 106 ASP A O 1
ATOM 797 N N . THR A 1 107 ? -8.227 4.051 18.114 1.00 91.12 107 THR A N 1
ATOM 798 C CA . THR A 1 107 ? -7.346 3.057 17.483 1.00 91.12 107 THR A CA 1
ATOM 799 C C . THR A 1 107 ? -7.396 3.157 15.958 1.00 91.12 107 THR A C 1
ATOM 801 O O . THR A 1 107 ? -6.349 3.147 15.312 1.00 91.12 107 THR A O 1
ATOM 804 N N . TYR A 1 108 ? -8.589 3.307 15.373 1.00 90.00 108 TYR A N 1
ATOM 805 C CA . TYR A 1 108 ? -8.729 3.504 13.929 1.00 90.00 108 TYR A CA 1
ATOM 806 C C . TYR A 1 108 ? -8.106 4.817 13.451 1.00 90.00 108 TYR A C 1
ATOM 808 O O . TYR A 1 108 ? -7.474 4.831 12.396 1.00 90.00 108 TYR A O 1
ATOM 816 N N . ASP A 1 109 ? -8.243 5.904 14.210 1.00 92.38 109 ASP A N 1
ATOM 817 C CA . ASP A 1 109 ? -7.624 7.186 13.866 1.00 92.38 109 ASP A CA 1
ATOM 818 C C . ASP A 1 109 ? -6.090 7.079 13.845 1.00 92.38 109 ASP A C 1
ATOM 820 O O . ASP A 1 109 ? -5.444 7.572 12.915 1.00 92.38 109 ASP A O 1
ATOM 824 N N . GLU A 1 110 ? -5.496 6.372 14.809 1.00 93.88 110 GLU A N 1
ATOM 825 C CA . GLU A 1 110 ? -4.050 6.118 14.853 1.00 93.88 110 GLU A CA 1
ATOM 826 C C . GLU A 1 110 ? -3.584 5.225 13.687 1.00 93.88 110 GLU A C 1
ATOM 828 O O . GLU A 1 110 ? -2.560 5.496 13.048 1.00 93.88 110 GLU A O 1
ATOM 833 N N . GLU A 1 111 ? -4.352 4.182 13.354 1.00 89.50 111 GLU A N 1
ATOM 834 C CA . GLU A 1 111 ? -4.087 3.320 12.199 1.00 89.50 111 GLU A CA 1
ATOM 835 C C . GLU A 1 111 ? -4.147 4.103 10.882 1.00 89.50 111 GLU A C 1
ATOM 837 O O . GLU A 1 111 ? -3.238 4.001 10.053 1.00 89.50 111 GLU A O 1
ATOM 842 N N . VAL A 1 112 ? -5.183 4.925 10.689 1.00 92.88 112 VAL A N 1
ATOM 843 C CA . VAL A 1 112 ? -5.347 5.776 9.500 1.00 92.88 112 VAL A CA 1
ATOM 844 C C . VAL A 1 112 ? -4.212 6.785 9.398 1.00 92.88 112 VAL A C 1
ATOM 846 O O . VAL A 1 112 ? -3.665 6.983 8.309 1.00 92.88 112 VAL A O 1
ATOM 849 N N . ARG A 1 113 ? -3.813 7.398 10.513 1.00 94.81 113 ARG A N 1
ATOM 850 C CA . ARG A 1 113 ? -2.683 8.326 10.551 1.00 94.81 113 ARG A CA 1
ATOM 851 C C . ARG A 1 113 ? -1.382 7.639 10.147 1.00 94.81 113 ARG A C 1
ATOM 853 O O . ARG A 1 113 ? -0.710 8.110 9.233 1.00 94.81 113 ARG A O 1
ATOM 860 N N . THR A 1 114 ? -1.087 6.481 10.735 1.00 94.50 114 THR A N 1
ATOM 861 C CA . THR A 1 114 ? 0.103 5.679 10.413 1.00 94.50 114 THR A CA 1
ATOM 862 C C . THR A 1 114 ? 0.123 5.264 8.942 1.00 94.50 114 THR A C 1
ATOM 864 O O . THR A 1 114 ? 1.149 5.371 8.267 1.00 94.50 114 THR A O 1
ATOM 867 N N . MET A 1 115 ? -1.020 4.820 8.410 1.00 92.19 115 MET A N 1
ATOM 868 C CA . MET A 1 115 ? -1.159 4.485 6.993 1.00 92.19 115 MET A CA 1
ATOM 869 C C . MET A 1 115 ? -0.929 5.704 6.095 1.00 92.19 115 MET A C 1
ATOM 871 O O . MET A 1 115 ? -0.235 5.596 5.087 1.00 92.19 115 MET A O 1
ATOM 875 N N . THR A 1 116 ? -1.471 6.865 6.458 1.00 93.62 116 THR A N 1
ATOM 876 C CA . THR A 1 116 ? -1.329 8.109 5.685 1.00 93.62 116 THR A CA 1
ATOM 877 C C . THR A 1 116 ? 0.116 8.603 5.667 1.00 93.62 116 THR A C 1
ATOM 879 O O . THR A 1 116 ? 0.634 8.971 4.608 1.00 93.62 116 THR A O 1
ATOM 882 N N . ASP A 1 117 ? 0.797 8.546 6.809 1.00 94.81 117 ASP A N 1
ATOM 883 C CA . ASP A 1 117 ? 2.211 8.897 6.921 1.00 94.81 117 ASP A CA 1
ATOM 884 C C . ASP A 1 117 ? 3.075 7.937 6.088 1.00 94.81 117 ASP A C 1
AT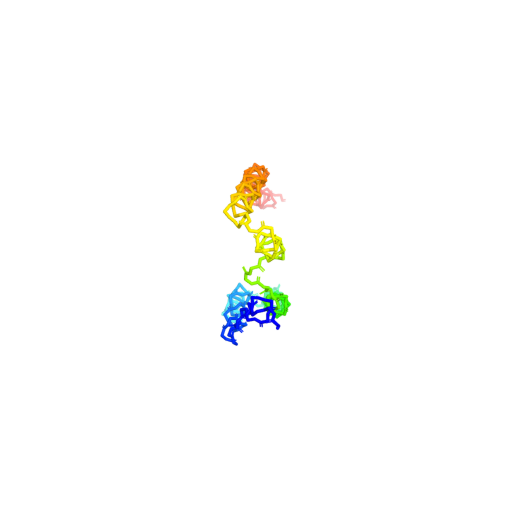OM 886 O O . ASP A 1 117 ? 3.936 8.374 5.321 1.00 94.81 117 ASP A O 1
ATOM 890 N N . GLY A 1 118 ? 2.787 6.631 6.140 1.00 93.44 118 GLY A N 1
ATOM 891 C CA . GLY A 1 118 ? 3.455 5.624 5.314 1.00 93.44 118 GLY A CA 1
ATOM 892 C C . GLY A 1 118 ? 3.233 5.826 3.811 1.00 93.44 118 GLY A C 1
ATOM 893 O O . GLY A 1 118 ? 4.179 5.750 3.027 1.00 93.44 118 GLY A O 1
ATOM 894 N N . LEU A 1 119 ? 2.004 6.136 3.390 1.00 91.56 119 LEU A N 1
A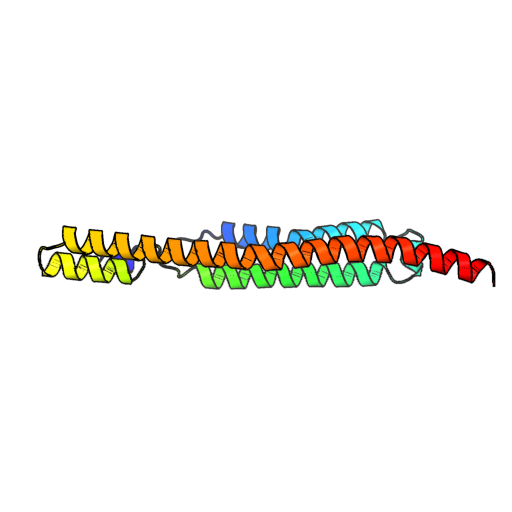TOM 895 C CA . LEU A 1 119 ? 1.689 6.451 1.992 1.00 91.56 119 LEU A CA 1
ATOM 896 C C . LEU A 1 119 ? 2.439 7.698 1.511 1.00 91.56 119 LEU A C 1
ATOM 898 O O . LEU A 1 119 ? 2.960 7.714 0.395 1.00 91.56 119 LEU A O 1
ATOM 902 N N . THR A 1 120 ? 2.536 8.719 2.361 1.00 92.88 120 THR A N 1
ATOM 903 C CA . THR A 1 120 ? 3.285 9.945 2.062 1.00 92.88 120 THR A CA 1
ATOM 904 C C . THR A 1 120 ? 4.782 9.657 1.935 1.00 92.88 120 THR A C 1
ATOM 906 O O . THR A 1 120 ? 5.414 10.109 0.982 1.00 92.88 120 THR A O 1
ATOM 909 N N . ALA A 1 121 ? 5.342 8.830 2.820 1.00 94.94 121 ALA A N 1
ATOM 910 C CA . ALA A 1 121 ? 6.737 8.401 2.735 1.00 94.94 121 ALA A CA 1
ATOM 911 C C . ALA A 1 121 ? 7.035 7.585 1.462 1.00 94.94 121 ALA A C 1
ATOM 913 O O . ALA A 1 121 ? 8.133 7.674 0.922 1.00 94.94 121 ALA A O 1
ATOM 914 N N . LEU A 1 122 ? 6.068 6.814 0.948 1.00 93.31 122 LEU A N 1
ATOM 915 C CA . LEU A 1 122 ? 6.200 6.065 -0.310 1.00 93.31 122 LEU A CA 1
ATOM 916 C C . LEU A 1 122 ? 6.029 6.931 -1.569 1.00 93.31 122 LEU A C 1
ATOM 918 O O . LEU A 1 122 ? 6.533 6.565 -2.634 1.00 93.31 122 LEU A O 1
ATOM 922 N N . MET A 1 123 ? 5.352 8.077 -1.478 1.00 93.75 123 MET A N 1
ATOM 923 C CA . MET A 1 123 ? 5.234 9.017 -2.599 1.00 93.75 123 MET A CA 1
ATOM 924 C C . MET A 1 123 ? 6.593 9.596 -3.009 1.00 93.75 123 MET A C 1
ATOM 926 O O . MET A 1 123 ? 6.858 9.744 -4.202 1.00 93.75 123 MET A O 1
ATOM 930 N N . GLU A 1 124 ? 7.477 9.875 -2.050 1.00 92.25 124 GLU A N 1
ATOM 931 C CA . GLU A 1 124 ? 8.815 10.417 -2.313 1.00 92.25 124 GLU A CA 1
ATOM 932 C C . GLU A 1 124 ? 9.672 9.524 -3.241 1.00 92.25 124 GLU A C 1
ATOM 934 O O . GLU A 1 124 ? 10.085 9.997 -4.307 1.00 92.25 124 GLU A O 1
ATOM 939 N N . PRO A 1 125 ? 9.907 8.229 -2.944 1.00 93.75 125 PRO A N 1
ATOM 940 C CA . PRO A 1 125 ? 10.680 7.363 -3.830 1.00 93.75 125 PRO A CA 1
ATOM 941 C C . PRO A 1 125 ? 9.986 7.133 -5.176 1.00 93.75 125 PRO A C 1
ATOM 943 O O . PRO A 1 125 ? 10.664 7.019 -6.198 1.00 93.75 125 PRO A O 1
ATOM 946 N N . LEU A 1 126 ? 8.650 7.112 -5.217 1.00 95.31 126 LEU A N 1
ATOM 947 C CA . LEU A 1 126 ? 7.899 6.946 -6.462 1.00 95.31 126 LEU A CA 1
ATOM 948 C C . LEU A 1 126 ? 8.159 8.109 -7.429 1.00 95.31 126 LEU A C 1
ATOM 950 O O . LEU A 1 126 ? 8.415 7.880 -8.613 1.00 95.31 126 LEU A O 1
ATOM 954 N N . MET A 1 127 ? 8.174 9.345 -6.922 1.00 94.94 127 MET A N 1
ATOM 955 C CA . MET A 1 127 ? 8.488 10.538 -7.714 1.00 94.94 127 MET A CA 1
ATOM 956 C C . MET A 1 127 ? 9.918 10.504 -8.269 1.00 94.94 127 MET A C 1
ATOM 958 O O . MET A 1 127 ? 10.132 10.840 -9.435 1.00 94.94 127 MET A O 1
ATOM 962 N N . ILE A 1 128 ? 10.892 10.048 -7.473 1.00 95.50 128 ILE A N 1
ATOM 963 C CA . ILE A 1 128 ? 12.292 9.908 -7.905 1.00 95.50 128 ILE A CA 1
ATOM 964 C C . ILE A 1 128 ? 12.419 8.854 -9.012 1.00 95.50 128 ILE A C 1
ATOM 966 O O . ILE A 1 128 ? 13.073 9.107 -10.025 1.00 95.50 128 ILE A O 1
ATOM 970 N N . VAL A 1 129 ? 11.771 7.693 -8.861 1.00 95.62 129 VAL A N 1
ATOM 971 C CA . VAL A 1 129 ? 11.764 6.636 -9.887 1.00 95.62 129 VAL A CA 1
ATOM 972 C C . VAL A 1 129 ? 11.113 7.131 -11.177 1.00 95.62 129 VAL A C 1
ATOM 974 O O . VAL A 1 129 ? 11.656 6.916 -12.261 1.00 95.62 129 VAL A O 1
ATOM 977 N N . PHE A 1 130 ? 9.981 7.830 -11.076 1.00 95.50 130 PHE A N 1
ATOM 978 C CA . PHE A 1 130 ? 9.296 8.398 -12.234 1.00 95.50 130 PHE A CA 1
ATOM 979 C C . PHE A 1 130 ? 10.173 9.415 -12.976 1.00 95.50 130 PHE A C 1
ATOM 981 O O . PHE A 1 130 ? 10.314 9.334 -14.197 1.00 95.50 130 PHE A O 1
ATOM 988 N N . LEU A 1 131 ? 10.820 10.331 -12.249 1.00 96.25 131 LEU A N 1
ATOM 989 C CA . LEU A 1 131 ? 11.726 11.318 -12.835 1.00 96.25 131 LEU A CA 1
ATOM 990 C C . LEU A 1 131 ? 12.963 10.654 -13.456 1.00 96.25 131 LEU A C 1
ATOM 992 O O . LEU A 1 131 ? 13.359 11.012 -14.564 1.00 96.25 131 LEU A O 1
ATOM 996 N N . GLY A 1 132 ? 13.529 9.643 -12.794 1.00 96.38 132 GLY A N 1
ATOM 997 C CA . GLY A 1 132 ? 14.636 8.848 -13.325 1.00 96.38 132 GLY A CA 1
ATOM 998 C C . GLY A 1 132 ? 14.278 8.141 -14.634 1.00 96.38 132 GLY A C 1
ATOM 999 O O . GLY A 1 132 ? 15.045 8.204 -15.594 1.00 96.38 132 GLY A O 1
ATOM 1000 N N . LEU A 1 133 ? 13.091 7.532 -14.713 1.00 95.62 133 LEU A N 1
ATOM 1001 C CA . LEU A 1 133 ? 12.587 6.915 -15.943 1.00 95.62 133 LEU A CA 1
ATOM 1002 C C . LEU A 1 133 ? 12.339 7.944 -17.047 1.00 95.62 133 LEU A C 1
ATOM 1004 O O . LEU A 1 133 ? 12.721 7.699 -18.188 1.00 95.62 133 LEU A O 1
ATOM 1008 N N . ALA A 1 134 ? 11.747 9.096 -16.725 1.00 95.56 134 ALA A N 1
ATOM 1009 C CA . ALA A 1 134 ? 11.501 10.156 -17.699 1.00 95.56 134 ALA A CA 1
ATOM 1010 C C . ALA A 1 134 ? 12.814 10.679 -18.307 1.00 95.56 134 ALA A C 1
ATOM 1012 O O . ALA A 1 134 ? 12.946 10.759 -19.529 1.00 95.56 134 ALA A O 1
ATOM 1013 N N . VAL A 1 135 ? 13.814 10.972 -17.470 1.00 96.62 135 VAL A N 1
ATOM 1014 C CA . VAL A 1 135 ? 15.134 11.428 -17.932 1.00 96.62 135 VAL A CA 1
ATOM 1015 C C . VAL A 1 135 ? 15.850 10.322 -18.710 1.00 96.62 135 VAL A C 1
ATOM 1017 O O . VAL A 1 135 ? 16.367 10.579 -19.796 1.00 96.62 135 VAL A O 1
ATOM 1020 N N . GLY A 1 136 ? 15.835 9.083 -18.211 1.00 94.88 136 GLY A N 1
ATOM 1021 C CA . GLY A 1 136 ? 16.434 7.936 -18.895 1.00 94.88 136 GLY A CA 1
ATOM 1022 C C . GLY A 1 136 ? 15.828 7.691 -20.279 1.00 94.88 136 GLY A C 1
ATOM 1023 O O . GLY A 1 136 ? 16.559 7.485 -21.247 1.00 94.88 136 GLY A O 1
ATOM 1024 N N . PHE A 1 137 ? 14.504 7.797 -20.401 1.00 94.62 137 PHE A N 1
ATOM 1025 C CA . PHE A 1 137 ? 13.798 7.668 -21.673 1.00 94.62 137 PHE A CA 1
ATOM 1026 C C . PHE A 1 137 ? 14.227 8.738 -22.687 1.00 94.62 137 PHE A C 1
ATOM 1028 O O . PHE A 1 137 ? 14.477 8.417 -23.852 1.00 94.62 137 PHE A O 1
ATOM 1035 N N . ILE A 1 138 ? 14.375 9.995 -22.250 1.00 95.00 138 ILE A N 1
ATOM 1036 C CA . ILE A 1 138 ? 14.856 11.091 -23.104 1.00 95.00 138 ILE A CA 1
ATOM 1037 C C . ILE A 1 138 ? 16.288 10.813 -23.574 1.00 95.00 138 ILE A C 1
ATOM 1039 O O . ILE A 1 138 ? 16.575 10.927 -24.764 1.00 95.00 138 ILE A O 1
ATOM 1043 N N . VAL A 1 139 ? 17.180 10.398 -22.669 1.00 95.81 139 VAL A N 1
ATOM 1044 C CA . VAL A 1 139 ? 18.580 10.099 -23.006 1.00 95.81 139 VAL A CA 1
ATOM 1045 C C . VAL A 1 139 ? 18.667 8.969 -24.032 1.00 95.81 139 VAL A C 1
ATOM 1047 O O . VAL A 1 139 ? 19.321 9.139 -25.057 1.00 95.81 139 VAL A O 1
ATOM 1050 N N . VAL A 1 140 ? 17.971 7.848 -23.821 1.00 92.69 140 VAL A N 1
ATOM 1051 C CA . VAL A 1 140 ? 17.964 6.723 -24.776 1.00 92.69 140 VAL A CA 1
ATOM 1052 C C . VAL A 1 140 ? 17.423 7.158 -26.140 1.00 92.69 140 VAL A C 1
ATOM 1054 O O . VAL A 1 140 ? 18.016 6.827 -27.169 1.00 92.69 140 VAL A O 1
ATOM 1057 N N . SER A 1 141 ? 16.351 7.955 -26.150 1.00 92.88 141 SER A N 1
ATOM 1058 C CA . SER A 1 141 ? 15.741 8.476 -27.379 1.00 92.88 141 SER A CA 1
ATOM 1059 C C . SER A 1 141 ? 16.679 9.390 -28.174 1.00 92.88 141 SER A C 1
ATOM 1061 O O . SER A 1 141 ? 16.573 9.446 -29.395 1.00 92.88 141 SER A O 1
ATOM 1063 N N . LEU A 1 142 ? 17.603 10.091 -27.510 1.00 92.50 142 LEU A N 1
ATOM 1064 C CA . LEU A 1 142 ? 18.588 10.964 -28.157 1.00 92.50 142 LEU A CA 1
ATOM 1065 C C . LEU A 1 142 ? 19.875 10.227 -28.551 1.00 92.50 142 LEU A C 1
ATOM 1067 O O . LEU A 1 142 ? 20.446 10.505 -29.605 1.00 92.50 142 LEU A O 1
ATOM 1071 N N . PHE A 1 143 ? 20.337 9.274 -27.739 1.00 90.81 143 PHE A N 1
ATOM 1072 C CA . PHE A 1 143 ? 21.573 8.534 -28.007 1.00 90.81 143 PHE A CA 1
ATOM 1073 C C . PHE A 1 143 ? 21.420 7.520 -29.146 1.00 90.81 143 PHE A C 1
ATOM 1075 O O . PHE A 1 143 ? 22.327 7.399 -29.968 1.00 90.81 143 PHE A O 1
ATOM 1082 N N . MET A 1 144 ? 20.280 6.827 -29.242 1.00 89.25 144 MET A N 1
ATOM 1083 C CA . MET A 1 144 ? 20.022 5.858 -30.316 1.00 89.25 144 MET A CA 1
ATOM 1084 C C . MET A 1 144 ? 20.188 6.451 -31.734 1.00 89.25 144 MET A C 1
ATOM 1086 O O . MET A 1 144 ? 20.948 5.879 -32.520 1.00 89.25 144 MET A O 1
ATOM 1090 N N . PRO A 1 145 ? 19.565 7.594 -32.094 1.00 84.44 145 PRO A N 1
ATOM 1091 C CA . PRO A 1 145 ? 19.755 8.191 -33.416 1.00 84.44 145 PRO A CA 1
ATOM 1092 C C . PRO A 1 145 ? 21.167 8.754 -33.613 1.00 84.44 145 PRO A C 1
ATOM 1094 O O . PRO A 1 145 ? 21.699 8.673 -34.718 1.00 84.44 145 PRO A O 1
ATOM 1097 N N . LEU A 1 146 ? 21.805 9.280 -32.562 1.00 88.19 146 LEU A N 1
ATOM 1098 C CA . LEU A 1 146 ? 23.164 9.823 -32.646 1.00 88.19 146 LEU A CA 1
ATOM 1099 C C . LEU A 1 146 ? 24.186 8.733 -33.005 1.00 88.19 146 LEU A C 1
ATOM 1101 O O . LEU A 1 146 ? 25.017 8.937 -33.888 1.00 88.19 146 LEU A O 1
ATOM 1105 N N . VAL A 1 147 ? 24.089 7.555 -32.381 1.00 88.69 147 VAL A N 1
ATOM 1106 C CA . VAL A 1 147 ? 24.934 6.396 -32.716 1.00 88.69 147 VAL A CA 1
ATOM 1107 C C . VAL A 1 147 ? 24.688 5.933 -34.154 1.00 88.69 147 VAL A C 1
ATOM 1109 O O . VAL A 1 147 ? 25.643 5.636 -34.872 1.00 88.69 147 VAL A O 1
ATOM 1112 N N . GLY A 1 148 ? 23.430 5.939 -34.605 1.00 85.50 148 GLY A N 1
ATOM 1113 C CA . GLY A 1 148 ? 23.083 5.624 -35.992 1.00 85.50 148 GLY A CA 1
ATOM 1114 C C . GLY A 1 148 ? 23.734 6.572 -37.006 1.00 85.50 148 GLY A C 1
ATOM 1115 O O . GLY A 1 148 ? 24.256 6.117 -38.021 1.00 85.50 148 GLY A O 1
ATOM 1116 N N . LEU A 1 149 ? 23.768 7.877 -36.714 1.00 88.12 149 LEU A N 1
ATOM 1117 C CA . LEU A 1 149 ? 24.407 8.874 -37.583 1.00 88.12 149 LEU A CA 1
ATOM 1118 C C . LEU A 1 149 ? 25.929 8.708 -37.650 1.00 88.12 149 LEU A C 1
ATOM 1120 O O . LEU A 1 149 ? 26.499 8.824 -38.731 1.00 88.12 149 LEU A O 1
ATOM 1124 N N . ILE A 1 150 ? 26.585 8.416 -36.522 1.00 89.31 150 ILE A N 1
ATOM 1125 C CA . ILE A 1 150 ? 28.040 8.193 -36.485 1.00 89.31 150 ILE A CA 1
ATOM 1126 C C . ILE A 1 150 ? 28.410 6.911 -37.238 1.00 89.31 150 ILE A C 1
ATOM 1128 O O . ILE A 1 150 ? 29.348 6.919 -38.030 1.00 89.31 150 ILE A O 1
ATOM 1132 N N . SER A 1 151 ? 27.661 5.824 -37.035 1.00 83.31 151 SER A N 1
ATOM 1133 C CA . SER A 1 151 ? 27.919 4.552 -37.718 1.00 83.31 151 SER A CA 1
ATOM 1134 C C . SER A 1 151 ? 27.656 4.607 -39.223 1.00 83.31 151 SER A C 1
ATOM 1136 O O . SER A 1 151 ? 28.224 3.800 -39.946 1.00 83.31 151 SER A O 1
ATOM 1138 N N . GLY A 1 152 ? 26.787 5.501 -39.699 1.00 75.62 152 GLY A N 1
ATOM 1139 C CA . GLY A 1 152 ? 26.539 5.687 -41.132 1.00 75.62 152 GLY A CA 1
ATOM 1140 C C . GLY A 1 152 ? 27.605 6.523 -41.848 1.00 75.62 152 GLY A C 1
ATOM 1141 O O . GLY A 1 152 ? 27.560 6.627 -43.072 1.00 75.62 152 GLY A O 1
ATOM 1142 N N . LEU A 1 153 ? 28.523 7.145 -41.100 1.00 69.31 153 LEU A N 1
ATOM 1143 C CA . LEU A 1 153 ? 29.566 8.030 -41.625 1.00 69.31 153 LEU A CA 1
ATOM 1144 C C . LEU A 1 153 ? 30.973 7.400 -41.603 1.00 69.31 153 LEU A C 1
ATOM 1146 O O . LEU A 1 153 ? 31.887 7.971 -42.197 1.00 69.31 153 LEU A O 1
ATOM 1150 N N . ALA A 1 154 ? 31.139 6.265 -40.914 1.00 52.53 154 ALA A N 1
ATOM 1151 C CA . ALA A 1 154 ? 32.349 5.438 -40.880 1.00 52.53 154 ALA A CA 1
ATOM 1152 C C . ALA A 1 154 ? 32.251 4.288 -41.892 1.00 52.53 154 ALA A C 1
ATOM 1154 O O . ALA A 1 154 ? 33.299 3.952 -42.487 1.00 52.53 154 ALA A O 1
#

pLDDT: mean 79.28, std 12.7, range [48.97, 96.62]

Secondary structure (DSSP, 8-state):
--HHHHH-B----HHHHHHHHHHHHHHHHHHHHHHHHHTTSGGGGGTHHHHHHHHHHHHHHHHHHHHHHHHHHHTT-BSS-HHHHHHHHHHHHHT-HHHHHHHHHHHHHHHHHHHHHHHHHHHHHHHHHHHHHHHHHHHHHHHHHHHHHHHTT-

Foldseek 3Di:
DPCLVVVQFPPPDPVQLVVQLCVQLVVLVVLLVVLVVCPPPPCVVPCNSVVSNVVSVVSSVVSNVVSVVVCVVRRGDGPDDPQLVVLCVVCVVVVNNVVSVVVVVVVVVVVVVVVVVVVVVVVVVVVVVVVVVVVVVVVCVVVVVVVVVVVVVD

Sequence (154 aa):
SKPLREGSTLGFHPMAAMFFALFGSFPGLMLMSVALTAKGTKLDKDGMVESLTFVGLYAITLGVFGALVFYGTKVKSRVVDDLVVNMVDVGEETGELDTMLYKVADTYDEEVRTMTDGLTALMEPLMIVFLGLAVGFIVVSLFMPLVGLISGLA

Radius of gyration: 26.5 Å; chains: 1; bounding box: 56×29×75 Å